Protein AF-A0A915C483-F1 (afdb_monomer_lite)

Structure (mmCIF, N/CA/C/O backbone):
data_AF-A0A915C483-F1
#
_entry.id   AF-A0A915C483-F1
#
loop_
_atom_site.group_PDB
_atom_site.id
_atom_site.type_symbol
_atom_site.label_atom_id
_atom_site.label_alt_id
_atom_site.label_comp_id
_atom_site.label_asym_id
_atom_site.label_entity_id
_atom_site.label_seq_id
_atom_site.pdbx_PDB_ins_code
_atom_site.Cartn_x
_atom_site.Cartn_y
_atom_site.Cartn_z
_atom_site.occupancy
_atom_site.B_iso_or_equiv
_atom_site.auth_seq_id
_atom_site.auth_comp_id
_atom_site.auth_asym_id
_atom_site.auth_atom_id
_atom_site.pdbx_PDB_model_num
ATOM 1 N N . PRO A 1 1 ? -8.147 15.030 -1.279 1.00 42.56 1 PRO A N 1
ATOM 2 C CA . PRO A 1 1 ? -7.855 14.673 -2.686 1.00 42.56 1 PRO A CA 1
ATOM 3 C C . PRO A 1 1 ? -6.820 13.541 -2.770 1.00 42.56 1 PRO A C 1
ATOM 5 O O . PRO A 1 1 ? -5.767 13.645 -2.147 1.00 42.56 1 PRO A O 1
ATOM 8 N N . ALA A 1 2 ? -7.131 12.454 -3.484 1.00 53.59 2 ALA A N 1
ATOM 9 C CA . ALA A 1 2 ? -6.133 11.434 -3.802 1.00 53.59 2 ALA A CA 1
ATOM 10 C C . ALA A 1 2 ? -5.053 12.082 -4.685 1.00 53.59 2 ALA A C 1
ATOM 12 O O . ALA A 1 2 ? -5.374 12.698 -5.701 1.00 53.59 2 ALA A O 1
ATOM 13 N N . SER A 1 3 ? -3.792 12.043 -4.251 1.00 77.69 3 SER A N 1
ATOM 14 C CA . SER A 1 3 ? -2.666 12.523 -5.056 1.00 77.69 3 SER A CA 1
ATOM 15 C C . SER A 1 3 ? -2.523 11.646 -6.298 1.00 77.69 3 SER A C 1
ATOM 17 O O . SER A 1 3 ? -2.671 10.433 -6.180 1.00 77.69 3 SER A O 1
ATOM 19 N N . SER A 1 4 ? -2.166 12.223 -7.449 1.00 86.12 4 SER A N 1
ATOM 20 C CA . SER A 1 4 ? -1.875 11.469 -8.685 1.00 86.12 4 SER A CA 1
ATOM 21 C C . SER A 1 4 ? -0.823 10.372 -8.484 1.00 86.12 4 SER A C 1
ATOM 23 O O . SER A 1 4 ? -0.862 9.349 -9.156 1.00 86.12 4 SER A O 1
ATOM 25 N N . GLU A 1 5 ? 0.051 10.529 -7.487 1.00 92.69 5 GLU A N 1
ATOM 26 C CA . GLU A 1 5 ? 0.992 9.508 -7.013 1.00 92.69 5 GLU A CA 1
ATOM 27 C C . GLU A 1 5 ? 0.324 8.197 -6.551 1.00 92.69 5 GLU A C 1
ATOM 29 O O . GLU A 1 5 ? 0.990 7.179 -6.466 1.00 92.69 5 GLU A O 1
ATOM 34 N N . CYS A 1 6 ? -0.979 8.201 -6.263 1.00 92.38 6 CYS A N 1
ATOM 35 C CA . CYS A 1 6 ? -1.730 7.054 -5.749 1.00 92.38 6 CYS A CA 1
ATOM 36 C C . CYS A 1 6 ? -2.985 6.733 -6.573 1.00 92.38 6 CYS A C 1
ATOM 38 O O . CYS A 1 6 ? -3.818 5.958 -6.122 1.00 92.38 6 CYS A O 1
ATOM 40 N N . SER A 1 7 ? -3.176 7.355 -7.734 1.00 92.31 7 SER A N 1
ATOM 41 C CA . SER A 1 7 ? -4.343 7.097 -8.594 1.00 92.31 7 SER A CA 1
ATOM 42 C C . SER A 1 7 ? -4.005 7.056 -10.081 1.00 92.31 7 SER A C 1
ATOM 44 O O . SER A 1 7 ? -4.794 6.559 -10.877 1.00 92.31 7 SER A O 1
ATOM 46 N N . ALA A 1 8 ? -2.825 7.534 -10.490 1.00 94.56 8 ALA A N 1
ATOM 47 C CA . ALA A 1 8 ? -2.372 7.360 -11.863 1.00 94.56 8 ALA A CA 1
ATOM 48 C C . ALA A 1 8 ? -2.136 5.873 -12.175 1.00 94.56 8 ALA A C 1
ATOM 50 O O . ALA A 1 8 ? -1.683 5.111 -11.319 1.00 94.56 8 ALA A O 1
ATOM 51 N N . ALA A 1 9 ? -2.405 5.466 -13.415 1.00 94.88 9 ALA A N 1
ATOM 52 C CA . ALA A 1 9 ? -2.070 4.127 -13.886 1.00 94.88 9 ALA A CA 1
ATOM 53 C C . ALA A 1 9 ? -0.547 3.903 -13.875 1.00 94.88 9 ALA A C 1
ATOM 55 O O . ALA A 1 9 ? 0.228 4.848 -14.026 1.00 94.88 9 ALA A O 1
ATOM 56 N N . ALA A 1 10 ? -0.116 2.649 -13.735 1.00 95.81 10 ALA A N 1
ATOM 57 C CA . ALA A 1 10 ? 1.284 2.290 -13.940 1.00 95.81 10 ALA A CA 1
ATOM 58 C C . ALA A 1 10 ? 1.732 2.658 -15.361 1.00 95.81 10 ALA A C 1
ATOM 60 O O . ALA A 1 10 ? 1.027 2.372 -16.329 1.00 95.81 10 ALA A O 1
ATOM 61 N N . GLU A 1 11 ? 2.916 3.251 -15.486 1.00 97.69 11 GLU A N 1
ATOM 62 C CA . GLU A 1 11 ? 3.461 3.678 -16.772 1.00 97.69 11 GLU A CA 1
ATOM 63 C C . GLU A 1 11 ? 4.900 3.184 -16.923 1.00 97.69 11 GLU A C 1
ATOM 65 O O . GLU A 1 11 ? 5.792 3.569 -16.163 1.00 97.69 11 GLU A O 1
ATOM 70 N N . GLU A 1 12 ? 5.114 2.307 -17.905 1.00 97.50 12 GLU A N 1
ATOM 71 C CA . GLU A 1 12 ? 6.413 1.689 -18.177 1.00 97.50 12 GLU A CA 1
ATOM 72 C C . GLU A 1 12 ? 7.438 2.721 -18.664 1.00 97.50 12 GLU A C 1
ATOM 74 O O . GLU A 1 12 ? 8.597 2.678 -18.257 1.00 97.50 12 GLU A O 1
ATOM 79 N N . GLY A 1 13 ? 7.010 3.697 -19.465 1.00 96.69 13 GLY A N 1
ATOM 80 C CA . GLY A 1 13 ? 7.884 4.685 -20.093 1.00 96.69 13 GLY A CA 1
ATOM 81 C C . GLY A 1 13 ? 8.624 4.143 -21.330 1.00 96.69 13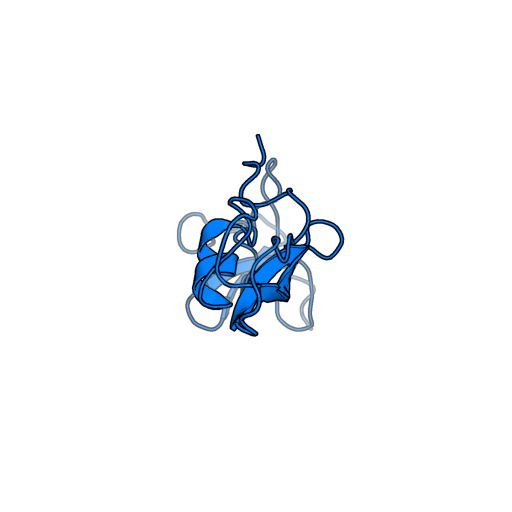 GLY A C 1
ATOM 82 O O . GLY A 1 13 ? 8.504 2.965 -21.658 1.00 96.69 13 GLY A O 1
ATOM 83 N N . PRO A 1 14 ? 9.371 4.996 -22.051 1.00 96.69 14 PRO A N 1
ATOM 84 C CA . PRO A 1 14 ? 9.879 4.678 -23.390 1.00 96.69 14 PRO A CA 1
ATOM 85 C C . PRO A 1 14 ? 11.303 4.096 -23.430 1.00 96.69 14 PRO A C 1
ATOM 87 O O . PRO A 1 14 ? 11.850 3.904 -24.515 1.00 96.69 14 PRO A O 1
ATOM 90 N N . CYS A 1 15 ? 11.953 3.892 -22.284 1.00 96.69 15 CYS A N 1
ATOM 91 C CA . CYS A 1 15 ? 13.319 3.369 -22.243 1.00 96.69 15 CYS A CA 1
ATOM 92 C C . CYS A 1 15 ? 13.361 1.839 -22.475 1.00 96.69 15 CYS A C 1
ATOM 94 O O . CYS A 1 15 ? 12.352 1.217 -22.789 1.00 96.69 15 CYS A O 1
ATOM 96 N N . GLY A 1 16 ? 14.535 1.212 -22.339 1.00 94.94 16 GLY A N 1
ATOM 97 C CA . GLY A 1 16 ? 14.725 -0.221 -22.630 1.00 94.94 16 GLY A CA 1
ATOM 98 C C . GLY A 1 16 ? 15.141 -1.101 -21.447 1.00 94.94 16 GLY A C 1
ATOM 99 O O . GLY A 1 16 ? 15.482 -2.262 -21.655 1.00 94.94 16 GLY A O 1
ATOM 100 N N . SER A 1 17 ? 15.192 -0.573 -20.219 1.00 96.25 17 SER A N 1
ATOM 101 C CA . SER A 1 17 ? 15.529 -1.395 -19.045 1.00 96.25 17 SER A CA 1
ATOM 102 C C . SER A 1 17 ? 14.314 -2.191 -18.573 1.00 96.25 17 SER A C 1
ATOM 104 O O . SER A 1 17 ? 13.184 -1.809 -18.828 1.00 96.25 17 SER A O 1
ATOM 106 N N . SER A 1 18 ? 14.524 -3.279 -17.836 1.00 96.12 18 SER A N 1
ATOM 107 C CA . SER A 1 18 ? 13.427 -4.023 -17.208 1.00 96.12 18 SER A CA 1
ATOM 108 C C . SER A 1 18 ? 13.572 -3.943 -15.692 1.00 96.12 18 SER A C 1
ATOM 110 O O . SER A 1 18 ? 14.284 -4.740 -15.083 1.00 96.12 18 SER A O 1
ATOM 112 N N . ILE A 1 19 ? 12.964 -2.924 -15.081 1.00 97.75 19 ILE A N 1
ATOM 113 C CA . ILE A 1 19 ? 13.095 -2.641 -13.647 1.00 97.75 19 ILE A CA 1
ATOM 114 C C . ILE A 1 19 ? 11.757 -2.891 -12.961 1.00 97.75 19 ILE A C 1
ATOM 116 O O . ILE A 1 19 ? 10.774 -2.216 -13.255 1.00 97.75 19 ILE A O 1
ATOM 120 N N . THR A 1 20 ? 11.723 -3.802 -11.991 1.00 98.19 20 THR A N 1
ATOM 121 C CA . THR A 1 20 ? 10.519 -4.005 -11.180 1.00 98.19 20 THR A CA 1
ATOM 122 C C . THR A 1 20 ? 10.308 -2.836 -10.227 1.00 98.19 20 THR A C 1
ATOM 124 O O . THR A 1 20 ? 11.154 -2.521 -9.387 1.00 98.19 20 THR A O 1
ATOM 127 N N . ARG A 1 21 ? 9.150 -2.197 -10.360 1.00 98.19 21 ARG A N 1
ATOM 128 C CA . ARG A 1 21 ? 8.660 -1.112 -9.507 1.00 98.19 21 ARG A CA 1
ATOM 129 C C . ARG A 1 21 ? 7.279 -1.463 -8.977 1.00 98.19 21 ARG A C 1
ATOM 131 O O . ARG A 1 21 ? 6.701 -2.479 -9.348 1.00 98.19 21 ARG A O 1
ATOM 138 N N . TRP A 1 22 ? 6.773 -0.645 -8.067 1.00 97.62 22 TRP A N 1
ATOM 139 C CA . TRP A 1 22 ? 5.475 -0.832 -7.428 1.00 97.62 22 TRP A CA 1
ATOM 140 C C . TRP A 1 22 ? 4.592 0.375 -7.694 1.00 97.62 22 TRP A C 1
ATOM 142 O O . TRP A 1 22 ? 5.062 1.502 -7.570 1.00 97.62 22 TRP A O 1
ATOM 152 N N . TYR A 1 23 ? 3.330 0.136 -8.022 1.00 96.88 23 TYR A N 1
ATOM 153 C CA . TYR A 1 23 ? 2.303 1.166 -8.148 1.00 96.88 23 TYR A CA 1
ATOM 154 C C . TYR A 1 23 ? 1.101 0.775 -7.293 1.00 96.88 23 TYR A C 1
ATOM 156 O O . TYR A 1 23 ? 0.862 -0.409 -7.044 1.00 96.88 23 TYR A O 1
ATOM 164 N N . TYR A 1 24 ? 0.350 1.756 -6.820 1.00 94.31 24 TYR A N 1
ATOM 165 C CA . TYR A 1 24 ? -0.895 1.541 -6.109 1.00 94.31 24 TYR A CA 1
ATOM 166 C C . TYR A 1 24 ? -2.056 1.435 -7.099 1.00 94.31 24 TYR A C 1
ATOM 168 O O . TYR A 1 24 ? -2.292 2.348 -7.887 1.00 94.31 24 TYR A O 1
ATOM 176 N N . ASP A 1 25 ? -2.776 0.318 -7.047 1.00 88.88 25 ASP A N 1
ATOM 177 C CA . ASP A 1 25 ? -3.995 0.082 -7.812 1.00 88.88 25 ASP A CA 1
ATOM 178 C C . ASP A 1 25 ? -5.203 0.416 -6.937 1.00 88.88 25 ASP A C 1
ATOM 180 O O . ASP A 1 25 ? -5.544 -0.330 -6.014 1.00 88.88 25 ASP A O 1
ATOM 184 N N . GLU A 1 26 ? -5.847 1.547 -7.223 1.00 82.62 26 GLU A N 1
ATOM 185 C CA . GLU A 1 26 ? -6.983 2.034 -6.442 1.00 82.62 26 GLU A CA 1
ATOM 186 C C . GLU A 1 26 ? -8.213 1.126 -6.531 1.00 82.62 26 GLU A C 1
ATOM 188 O O . GLU A 1 26 ? -8.980 1.058 -5.570 1.00 82.62 26 GLU A O 1
ATOM 193 N N . ASN A 1 27 ? -8.365 0.369 -7.625 1.00 81.69 27 ASN A N 1
ATOM 194 C CA . ASN A 1 27 ? -9.526 -0.498 -7.836 1.00 81.69 27 ASN A CA 1
ATOM 195 C C . ASN A 1 27 ? -9.553 -1.656 -6.841 1.00 81.69 27 ASN A C 1
ATOM 197 O O . ASN A 1 27 ? -10.617 -2.093 -6.413 1.00 81.69 27 ASN A O 1
ATOM 201 N N . VAL A 1 28 ? -8.373 -2.161 -6.478 1.00 81.12 28 VAL A N 1
ATOM 202 C CA . VAL A 1 28 ? -8.228 -3.254 -5.505 1.00 81.12 28 VAL A CA 1
ATOM 203 C C . VAL A 1 28 ? -7.588 -2.808 -4.195 1.00 81.12 28 VAL A C 1
ATOM 205 O O . VAL A 1 28 ? -7.381 -3.633 -3.311 1.00 81.12 28 VAL A O 1
ATOM 208 N N . GLN A 1 29 ? -7.265 -1.521 -4.078 1.00 79.56 29 GLN A N 1
ATOM 209 C CA . GLN A 1 29 ? -6.633 -0.890 -2.923 1.00 79.56 29 GLN A CA 1
ATOM 210 C C . GLN A 1 29 ? -5.318 -1.551 -2.478 1.00 79.56 29 GLN A C 1
ATOM 212 O O . GLN A 1 29 ? -5.058 -1.714 -1.285 1.00 79.56 29 GLN A O 1
ATOM 217 N N . LEU A 1 30 ? -4.474 -1.949 -3.436 1.00 82.06 30 LEU A N 1
ATOM 218 C CA . LEU A 1 30 ? -3.223 -2.666 -3.166 1.00 82.06 30 LEU A CA 1
ATOM 219 C C . LEU A 1 30 ? -2.070 -2.162 -4.029 1.00 82.06 30 LEU A C 1
ATOM 221 O O . LEU A 1 30 ? -2.248 -1.807 -5.191 1.00 82.06 30 LEU A O 1
ATOM 225 N N . CYS A 1 31 ? -0.858 -2.231 -3.479 1.00 89.06 31 CYS A N 1
ATOM 226 C CA . CYS A 1 31 ? 0.363 -2.020 -4.245 1.00 89.06 31 CYS A CA 1
ATOM 227 C C . CYS A 1 31 ? 0.744 -3.278 -5.031 1.00 89.06 31 CYS A C 1
ATOM 229 O O . CYS A 1 31 ? 0.984 -4.339 -4.444 1.00 89.06 31 CYS A O 1
ATOM 231 N N . LYS A 1 32 ? 0.831 -3.150 -6.356 1.00 95.06 32 LYS A N 1
ATOM 232 C CA . LYS A 1 32 ? 1.174 -4.220 -7.298 1.00 95.06 32 LYS A CA 1
ATOM 233 C C . LYS A 1 32 ? 2.520 -3.946 -7.975 1.00 95.06 32 LYS A C 1
ATOM 235 O O . LYS A 1 32 ? 2.867 -2.781 -8.182 1.00 95.06 32 LYS A O 1
ATOM 240 N N . PRO A 1 33 ? 3.288 -4.993 -8.319 1.00 97.44 33 PRO A N 1
ATOM 241 C CA . PRO A 1 33 ? 4.499 -4.827 -9.105 1.00 97.44 33 PRO A CA 1
ATOM 242 C C . PRO A 1 33 ? 4.159 -4.526 -10.574 1.00 97.44 33 PRO A C 1
ATOM 244 O O . PRO A 1 33 ? 3.162 -5.023 -11.096 1.00 97.44 33 PRO A O 1
ATOM 247 N N . PHE A 1 34 ? 5.007 -3.752 -11.245 1.00 97.81 34 PHE A N 1
ATOM 248 C CA . PHE A 1 34 ? 4.971 -3.514 -12.690 1.00 97.81 34 PHE A CA 1
ATOM 249 C C . PHE A 1 34 ? 6.394 -3.321 -13.236 1.00 97.81 34 PHE A C 1
ATOM 251 O O . PHE A 1 34 ? 7.318 -3.049 -12.460 1.00 97.81 34 PHE A O 1
ATOM 258 N N . GLN A 1 35 ? 6.575 -3.452 -14.555 1.00 98.25 35 GLN A N 1
ATOM 259 C CA . GLN A 1 35 ? 7.858 -3.158 -15.194 1.00 98.25 35 GLN A CA 1
ATOM 260 C C . GLN A 1 35 ? 7.960 -1.695 -15.598 1.00 98.25 35 GLN A C 1
ATOM 262 O O . GLN A 1 35 ? 7.069 -1.130 -16.224 1.00 98.25 35 GLN A O 1
ATOM 267 N N . TYR A 1 36 ? 9.084 -1.102 -15.220 1.00 98.00 36 TYR A N 1
ATOM 268 C CA . TYR A 1 36 ? 9.472 0.251 -15.550 1.00 98.00 36 TYR A CA 1
ATOM 269 C C . TYR A 1 36 ? 10.722 0.224 -16.425 1.00 98.00 36 TYR A C 1
ATOM 271 O O . TYR A 1 36 ? 11.721 -0.426 -16.100 1.00 98.00 36 TYR A O 1
ATOM 279 N N . SER A 1 37 ? 10.668 0.989 -17.507 1.00 97.69 37 SER A N 1
ATOM 280 C CA . SER A 1 37 ? 11.686 1.041 -18.549 1.00 97.69 37 SER A CA 1
ATOM 281 C C . SER A 1 37 ? 12.978 1.757 -18.141 1.00 97.69 37 SER A C 1
ATOM 283 O O . SER A 1 37 ? 13.990 1.679 -18.840 1.00 97.69 37 SER A O 1
ATOM 285 N N . GLY A 1 38 ? 12.959 2.477 -17.015 1.00 96.31 38 GLY A N 1
ATOM 286 C CA . GLY A 1 38 ? 14.089 3.248 -16.494 1.00 96.31 38 GLY A CA 1
ATOM 287 C C . GLY A 1 38 ? 13.983 4.762 -16.695 1.00 96.31 38 GLY A C 1
ATOM 288 O O . GLY A 1 38 ? 14.685 5.494 -15.999 1.00 96.31 38 GLY A O 1
ATOM 289 N N . CYS A 1 39 ? 13.082 5.249 -17.552 1.00 96.19 39 CYS A N 1
ATOM 290 C CA . CYS A 1 39 ? 12.812 6.680 -17.721 1.00 96.19 39 CYS A CA 1
ATOM 291 C C . CYS A 1 39 ? 11.329 6.969 -18.005 1.00 96.19 39 CYS A C 1
ATOM 293 O O . CYS A 1 39 ? 10.576 6.068 -18.366 1.00 96.19 39 CYS A O 1
ATOM 295 N N . GLY A 1 40 ? 10.924 8.238 -17.883 1.00 95.38 40 GLY A N 1
ATOM 296 C CA . GLY A 1 40 ? 9.532 8.656 -18.069 1.00 95.38 40 GLY A CA 1
ATOM 297 C C . GLY A 1 40 ? 8.633 8.189 -16.923 1.00 95.38 40 GLY A C 1
ATOM 298 O O . GLY A 1 40 ? 9.070 8.137 -15.772 1.00 95.38 40 GLY A O 1
ATOM 299 N N . GLY A 1 41 ? 7.386 7.844 -17.238 1.00 93.25 41 GLY A N 1
ATOM 300 C CA . GLY A 1 41 ? 6.425 7.393 -16.244 1.00 93.25 41 GLY A CA 1
ATOM 301 C C . GLY A 1 41 ? 5.797 8.535 -15.443 1.00 93.25 41 GLY A C 1
ATOM 302 O O . GLY A 1 41 ? 5.927 9.717 -15.766 1.00 93.25 41 GLY A O 1
ATOM 303 N N . ASN A 1 42 ? 5.145 8.167 -14.341 1.00 95.44 42 ASN A N 1
ATOM 304 C CA . ASN A 1 42 ? 4.490 9.098 -13.425 1.00 95.44 42 ASN A CA 1
ATOM 305 C C . ASN A 1 42 ? 4.835 8.806 -11.950 1.00 95.44 42 ASN A C 1
ATOM 307 O O . ASN A 1 42 ? 5.634 7.923 -11.636 1.00 95.44 42 ASN A O 1
ATOM 311 N N . GLY A 1 43 ? 4.249 9.587 -11.035 1.00 95.00 43 GLY A N 1
ATOM 312 C CA . GLY A 1 43 ? 4.537 9.532 -9.598 1.00 95.00 43 GLY A CA 1
ATOM 313 C C . GLY A 1 43 ? 4.026 8.286 -8.864 1.00 95.00 43 GLY A C 1
ATOM 314 O O . GLY A 1 43 ? 4.447 8.052 -7.733 1.00 95.00 43 GLY A O 1
ATOM 315 N N . ASN A 1 44 ? 3.166 7.468 -9.481 1.00 96.94 44 ASN A N 1
ATOM 316 C CA . ASN A 1 44 ? 2.738 6.182 -8.928 1.00 96.94 44 ASN A CA 1
ATOM 317 C C . ASN A 1 44 ? 3.774 5.088 -9.243 1.00 96.94 44 ASN A C 1
ATOM 319 O O . ASN A 1 44 ? 3.509 4.108 -9.938 1.00 96.94 44 ASN A O 1
ATOM 323 N N . ASN A 1 45 ? 5.007 5.314 -8.787 1.00 97.44 45 ASN A N 1
ATOM 324 C CA . ASN A 1 45 ? 6.170 4.493 -9.096 1.00 97.44 45 ASN A CA 1
ATOM 325 C C . ASN A 1 45 ? 7.120 4.461 -7.894 1.00 97.44 45 ASN A C 1
ATOM 327 O O . ASN A 1 45 ? 7.836 5.418 -7.601 1.00 97.44 45 ASN A O 1
ATOM 331 N N . TYR A 1 46 ? 7.150 3.326 -7.206 1.00 97.31 46 TYR A N 1
ATOM 332 C CA . TYR A 1 46 ? 7.897 3.137 -5.972 1.00 97.31 46 TYR A CA 1
ATOM 333 C C . TYR A 1 46 ? 8.925 2.018 -6.111 1.00 97.31 46 TYR A C 1
ATOM 335 O O . TYR A 1 46 ? 8.687 0.989 -6.743 1.00 97.31 46 TYR A O 1
ATOM 343 N N . GLY A 1 47 ? 10.078 2.188 -5.463 1.00 96.81 47 GLY A N 1
ATOM 344 C CA . GLY A 1 47 ? 11.142 1.178 -5.459 1.00 96.81 47 GLY A CA 1
ATOM 345 C C . GLY A 1 47 ? 10.807 -0.089 -4.663 1.00 96.81 47 GLY A C 1
ATOM 346 O O . GLY A 1 47 ? 11.469 -1.106 -4.833 1.00 96.81 47 GLY A O 1
ATOM 347 N N . SER A 1 48 ? 9.793 -0.058 -3.794 1.00 95.00 48 SER A N 1
ATOM 348 C CA . SER A 1 48 ? 9.380 -1.216 -3.000 1.00 95.00 48 SER A CA 1
ATOM 349 C C . SER A 1 48 ? 7.889 -1.190 -2.679 1.00 95.00 48 SER A C 1
ATOM 351 O O . SER A 1 48 ? 7.279 -0.120 -2.590 1.00 95.00 48 SER A O 1
ATOM 353 N N . LYS A 1 49 ? 7.325 -2.379 -2.428 1.00 90.31 49 LYS A N 1
ATOM 354 C CA . LYS A 1 49 ? 5.941 -2.546 -1.968 1.00 90.31 49 LYS A CA 1
ATOM 355 C C . LYS A 1 49 ? 5.665 -1.707 -0.722 1.00 90.31 49 LYS A C 1
ATOM 357 O O . LYS A 1 49 ? 4.712 -0.944 -0.704 1.00 90.31 49 LYS A O 1
ATOM 362 N N . PHE A 1 50 ? 6.555 -1.773 0.270 1.00 84.94 50 PHE A N 1
ATOM 363 C CA . PHE A 1 50 ? 6.419 -1.029 1.523 1.00 84.94 50 PHE A CA 1
ATOM 364 C C . PHE A 1 50 ? 6.398 0.492 1.318 1.00 84.94 50 PHE A C 1
ATOM 366 O O . PHE A 1 50 ? 5.618 1.188 1.961 1.00 84.94 50 PHE A O 1
ATOM 373 N N . ALA A 1 51 ? 7.23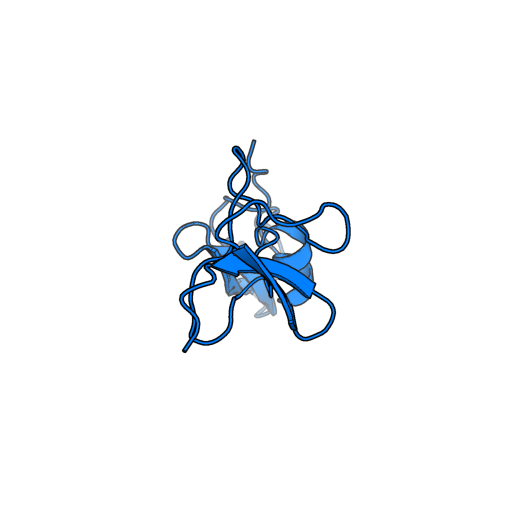6 1.030 0.425 1.00 88.56 51 ALA A N 1
ATOM 374 C CA . ALA A 1 51 ? 7.239 2.463 0.137 1.00 88.56 51 ALA A CA 1
ATOM 375 C C . ALA A 1 51 ? 5.928 2.912 -0.526 1.00 88.56 51 ALA A C 1
ATOM 377 O O . ALA A 1 51 ? 5.389 3.950 -0.144 1.00 88.56 51 ALA A O 1
ATOM 378 N N . CYS A 1 52 ? 5.412 2.105 -1.458 1.00 92.50 52 CYS A N 1
ATOM 379 C CA . CYS A 1 52 ? 4.106 2.311 -2.077 1.00 92.50 52 CYS A CA 1
ATOM 380 C C . CYS A 1 52 ? 2.985 2.268 -1.034 1.00 92.50 52 CYS A C 1
ATOM 382 O O . CYS A 1 52 ? 2.194 3.201 -0.931 1.00 92.50 52 CYS A O 1
ATOM 384 N N . GLU A 1 53 ? 2.953 1.230 -0.197 1.00 85.75 53 GLU A N 1
ATOM 385 C CA . GLU A 1 53 ? 1.901 1.056 0.803 1.00 85.75 53 GLU A CA 1
ATOM 386 C C . GLU A 1 53 ? 1.927 2.182 1.833 1.00 85.75 53 GLU A C 1
ATOM 388 O O . GLU A 1 53 ? 0.904 2.787 2.121 1.00 85.75 53 GLU A O 1
ATOM 393 N N . ARG A 1 54 ? 3.111 2.558 2.318 1.00 84.38 54 ARG A N 1
ATOM 394 C CA . ARG A 1 54 ? 3.264 3.686 3.243 1.00 84.38 54 ARG A CA 1
ATOM 395 C C . ARG A 1 54 ? 2.756 5.005 2.653 1.00 84.38 54 ARG A C 1
ATOM 397 O O . ARG A 1 54 ? 2.325 5.873 3.408 1.00 84.38 54 ARG A O 1
ATOM 404 N N . ARG A 1 55 ? 2.868 5.194 1.334 1.00 87.00 55 ARG A N 1
ATOM 405 C CA . ARG A 1 55 ? 2.485 6.441 0.659 1.00 87.00 55 ARG A CA 1
ATOM 406 C C . ARG A 1 55 ? 1.014 6.470 0.248 1.00 87.00 55 ARG A C 1
ATOM 408 O O . ARG A 1 55 ? 0.404 7.537 0.347 1.00 87.00 55 ARG A O 1
ATOM 415 N N . CYS A 1 56 ? 0.503 5.338 -0.230 1.00 85.31 56 CYS A N 1
ATOM 416 C CA . CYS A 1 56 ? -0.748 5.237 -0.976 1.00 85.31 56 CYS A CA 1
ATOM 417 C C . CYS A 1 56 ? -1.713 4.195 -0.447 1.00 85.31 56 CYS A C 1
ATOM 419 O O . CYS A 1 56 ? -2.918 4.380 -0.619 1.00 85.31 56 CYS A O 1
ATOM 421 N N . ALA A 1 57 ? -1.218 3.122 0.186 1.00 76.62 57 ALA A N 1
ATOM 422 C CA . ALA A 1 57 ? -2.148 2.218 0.828 1.00 76.62 57 ALA A CA 1
ATOM 423 C C . ALA A 1 57 ? -2.847 3.013 1.928 1.00 76.62 57 ALA A C 1
ATOM 425 O O . ALA A 1 57 ? -2.202 3.668 2.758 1.00 76.62 57 ALA A O 1
ATOM 426 N N . PRO A 1 58 ? -4.178 3.010 1.917 1.00 63.78 58 PRO A N 1
ATOM 427 C CA . PRO A 1 58 ? -4.913 3.688 2.947 1.00 63.78 58 PRO A CA 1
ATOM 428 C C . PRO A 1 58 ? -4.552 2.954 4.252 1.00 63.78 58 PRO A C 1
ATOM 430 O O . PRO A 1 58 ? -4.278 1.754 4.222 1.00 63.78 58 PRO A O 1
ATOM 433 N N . VAL A 1 59 ? -4.424 3.672 5.374 1.00 55.03 59 VAL A N 1
ATOM 434 C CA . VAL A 1 59 ? -3.927 3.123 6.654 1.00 55.03 59 VAL A CA 1
ATOM 435 C C . VAL A 1 59 ? -4.922 2.079 7.195 1.00 55.03 59 VAL A C 1
ATOM 437 O O . VAL A 1 59 ? -5.703 2.335 8.102 1.00 55.03 59 VAL A O 1
ATOM 440 N N . PHE A 1 60 ? -4.934 0.894 6.594 1.00 48.94 60 PHE A N 1
ATOM 441 C CA . PHE A 1 60 ? -5.907 -0.177 6.777 1.00 48.94 60 PHE A CA 1
ATOM 442 C C . PHE A 1 60 ? -5.151 -1.499 6.696 1.00 48.94 60 PHE A C 1
ATOM 444 O O . PHE A 1 60 ? -5.235 -2.243 5.725 1.00 48.94 60 PHE A O 1
ATOM 451 N N . GLY A 1 61 ? -4.332 -1.745 7.719 1.00 47.28 61 GLY A N 1
ATOM 452 C CA . GLY A 1 61 ? -3.332 -2.810 7.662 1.00 47.28 61 GLY A CA 1
ATOM 453 C C . GLY A 1 61 ? -3.308 -3.806 8.809 1.00 47.28 61 GLY A C 1
ATOM 454 O O . GLY A 1 61 ? -2.862 -4.919 8.577 1.00 47.28 61 GLY A O 1
ATOM 455 N N . ALA A 1 62 ? -3.790 -3.484 10.014 1.00 48.84 62 ALA A N 1
ATOM 456 C CA . ALA A 1 62 ? -3.948 -4.505 11.064 1.00 48.84 62 ALA A CA 1
ATOM 457 C C . ALA A 1 62 ? -4.917 -4.094 12.189 1.00 48.84 62 ALA A C 1
ATOM 459 O O . ALA A 1 62 ? -4.763 -4.459 13.344 1.00 48.84 62 ALA A O 1
ATOM 460 N N . GLY A 1 63 ? -5.976 -3.367 11.835 1.00 53.56 63 GLY A N 1
ATOM 461 C CA . GLY A 1 63 ? -7.130 -3.152 12.711 1.00 53.56 63 GLY A CA 1
ATOM 462 C C . GLY A 1 63 ? -8.207 -4.225 12.553 1.00 53.56 63 GLY A C 1
ATOM 463 O O . GLY A 1 63 ? -9.382 -3.891 12.603 1.00 53.56 63 GLY A O 1
ATOM 464 N N . LYS A 1 64 ? -7.853 -5.477 12.238 1.00 66.38 64 LYS A N 1
ATOM 465 C CA . LYS A 1 64 ? -8.856 -6.536 12.067 1.00 66.38 64 LYS A CA 1
ATOM 466 C C . LYS A 1 64 ? -9.205 -7.125 13.423 1.00 66.38 64 LYS A C 1
ATOM 468 O O . LYS A 1 64 ? -8.317 -7.446 14.209 1.00 66.38 64 LYS A O 1
ATOM 473 N N . CYS A 1 65 ? -10.494 -7.297 13.667 1.00 72.19 65 CYS A N 1
ATOM 474 C CA . CYS A 1 65 ? -10.957 -8.092 14.788 1.00 72.19 65 CYS A CA 1
ATOM 475 C C . CYS A 1 65 ? -10.636 -9.567 14.543 1.00 72.19 65 CYS A C 1
ATOM 477 O O . CYS A 1 65 ? -10.433 -10.002 13.400 1.00 72.19 65 CYS A O 1
ATOM 479 N N . LEU A 1 66 ? -10.613 -10.353 15.618 1.00 65.75 66 LEU A N 1
ATOM 480 C CA . LEU A 1 66 ? -10.541 -11.805 15.501 1.00 65.75 66 LEU A CA 1
ATOM 481 C C . LEU A 1 66 ? -11.704 -12.294 14.615 1.00 65.75 66 LEU A C 1
ATOM 483 O O . LEU A 1 66 ? -12.774 -11.687 14.581 1.00 65.75 66 LEU A O 1
ATOM 487 N N . LYS A 1 67 ? -11.460 -13.346 13.825 1.00 67.06 67 LYS A N 1
ATOM 488 C CA . LYS A 1 67 ? -12.430 -13.933 12.875 1.00 67.06 67 LYS A CA 1
ATOM 489 C C . LYS A 1 67 ? -12.855 -13.033 11.702 1.00 67.06 67 LYS A C 1
ATOM 491 O O . LYS A 1 67 ? -13.847 -13.322 11.043 1.00 67.06 67 LYS A O 1
ATOM 496 N N . GLY A 1 68 ? -12.090 -11.984 11.388 1.00 62.66 68 GLY A N 1
ATOM 497 C CA . GLY A 1 68 ? -12.323 -11.173 10.185 1.00 62.66 68 GLY A CA 1
ATOM 498 C C . GLY A 1 68 ? -13.518 -10.225 10.288 1.00 62.66 68 GLY A C 1
ATOM 499 O O . GLY A 1 68 ? -13.954 -9.691 9.272 1.00 62.66 68 GLY A O 1
ATOM 500 N N . VAL A 1 69 ? -14.023 -9.996 11.503 1.00 75.75 69 VAL A N 1
ATOM 501 C CA . VAL A 1 69 ? -15.042 -8.978 11.770 1.00 75.75 69 VAL A CA 1
ATOM 502 C C . VAL A 1 69 ? -14.441 -7.587 11.539 1.00 75.75 69 VAL A C 1
ATOM 504 O O . VAL A 1 69 ? -13.279 -7.326 11.878 1.00 75.75 69 VAL A O 1
ATOM 507 N N . GLU A 1 70 ? -15.222 -6.690 10.938 1.00 81.00 70 GLU A N 1
ATOM 508 C CA . GLU A 1 70 ? -14.786 -5.312 10.734 1.00 81.00 70 GLU A CA 1
ATOM 509 C C . GLU A 1 70 ? -14.776 -4.530 12.062 1.00 81.00 70 GLU A C 1
ATOM 5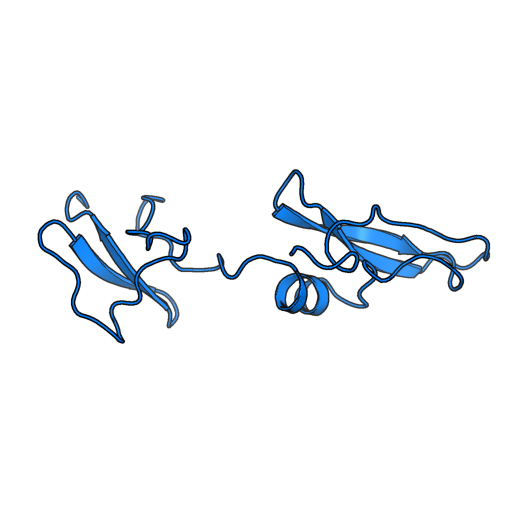11 O O . GLU A 1 70 ? -15.725 -4.628 12.846 1.00 81.00 70 GLU A O 1
ATOM 516 N N . PRO A 1 71 ? -13.725 -3.735 12.332 1.00 85.56 71 PRO A N 1
ATOM 517 C CA . PRO A 1 71 ? -13.691 -2.854 13.494 1.00 85.56 71 PRO A CA 1
ATOM 518 C C . PRO A 1 71 ? -14.704 -1.712 13.346 1.00 85.56 71 PRO A C 1
ATOM 520 O O . PRO A 1 71 ? -15.076 -1.325 12.235 1.00 85.56 71 PRO A O 1
ATOM 523 N N . LEU A 1 72 ? -15.076 -1.095 14.468 1.00 88.31 72 LEU A N 1
ATOM 524 C CA . LEU A 1 72 ? -15.790 0.178 14.470 1.00 88.31 72 LEU A CA 1
ATOM 525 C C . LEU A 1 72 ? -14.984 1.217 13.691 1.00 88.31 72 LEU A C 1
ATOM 527 O O . LEU A 1 72 ? -13.809 1.438 13.987 1.00 88.31 72 LEU A O 1
ATOM 531 N N . LYS A 1 73 ? -15.625 1.881 12.731 1.00 85.50 73 LYS A N 1
ATOM 532 C CA . LYS A 1 73 ? -15.032 2.948 11.921 1.00 85.50 73 LYS A CA 1
ATOM 533 C C . LYS A 1 73 ? -15.552 4.312 12.384 1.00 85.50 73 LYS A C 1
ATOM 535 O O . LYS A 1 73 ? -16.684 4.446 12.837 1.00 85.50 73 LYS A O 1
ATOM 540 N N . THR A 1 74 ? -14.712 5.333 12.276 1.00 77.12 74 THR A N 1
ATOM 541 C CA . THR A 1 74 ? -15.086 6.744 12.429 1.00 77.12 74 THR A CA 1
ATOM 542 C C . THR A 1 74 ? -15.916 7.205 11.229 1.00 77.12 74 THR A C 1
ATOM 544 O O . THR A 1 74 ? -15.984 6.518 10.210 1.00 77.12 74 THR A O 1
ATOM 547 N N . ILE A 1 75 ? -16.476 8.417 11.299 1.00 76.44 75 ILE A N 1
ATOM 548 C CA . ILE A 1 75 ? -17.198 9.045 10.177 1.00 76.44 75 ILE A CA 1
ATOM 549 C C . ILE A 1 75 ? -16.354 9.179 8.894 1.00 76.44 75 ILE A C 1
ATOM 551 O O . ILE A 1 75 ? -16.902 9.310 7.807 1.00 76.44 75 ILE A O 1
ATOM 555 N N . HIS A 1 76 ? -15.023 9.124 9.010 1.00 70.88 76 HIS A N 1
ATOM 556 C CA . HIS A 1 76 ? -14.079 9.177 7.889 1.00 70.88 76 HIS A CA 1
ATOM 557 C C . HIS A 1 76 ? -13.635 7.783 7.411 1.00 70.88 76 HIS A C 1
ATOM 559 O O . HIS A 1 76 ? -12.702 7.670 6.622 1.00 70.88 76 HIS A O 1
ATOM 565 N N . GLY A 1 77 ? -14.253 6.712 7.918 1.00 68.69 77 GLY A N 1
ATOM 566 C CA . GLY A 1 77 ? -13.966 5.330 7.532 1.00 68.69 77 GLY A CA 1
ATOM 567 C C . GLY A 1 77 ? -12.762 4.690 8.231 1.00 68.69 77 GLY A C 1
ATOM 568 O O . GLY A 1 77 ? -12.527 3.504 8.030 1.00 68.69 77 GLY A O 1
ATOM 569 N N . ALA A 1 78 ? -12.019 5.417 9.073 1.00 72.50 78 ALA A N 1
ATOM 570 C CA . ALA A 1 78 ? -10.845 4.893 9.787 1.00 72.50 78 ALA A CA 1
ATOM 571 C C . ALA A 1 78 ? -11.238 4.093 11.045 1.00 72.50 78 ALA A C 1
ATOM 573 O O . ALA A 1 78 ? -12.145 4.540 11.748 1.00 72.50 78 ALA A O 1
ATOM 574 N N . PRO A 1 79 ? -10.569 2.973 11.388 1.00 79.50 79 PRO A N 1
ATOM 575 C CA . PRO A 1 79 ? -10.888 2.198 12.586 1.00 79.50 79 PRO A CA 1
ATOM 576 C C . PRO A 1 79 ? -10.654 3.002 13.873 1.00 79.50 79 PRO A C 1
ATOM 578 O O . PRO A 1 79 ? -9.671 3.734 14.002 1.00 79.50 79 PRO A O 1
ATOM 581 N N . VAL A 1 80 ? -11.551 2.851 14.844 1.00 86.25 80 VAL A N 1
ATOM 582 C CA . VAL A 1 80 ? -11.464 3.523 16.145 1.00 86.25 80 VAL A CA 1
ATOM 583 C C . VAL A 1 80 ? -10.338 2.905 16.965 1.00 86.25 80 VAL A C 1
ATOM 585 O O . VAL A 1 80 ? -10.375 1.714 17.269 1.00 86.25 80 VAL A O 1
ATOM 588 N N . ASN A 1 81 ? -9.350 3.727 17.334 1.00 85.81 81 ASN A N 1
ATOM 589 C CA . ASN A 1 81 ? -8.183 3.303 18.102 1.00 85.81 81 ASN A CA 1
ATOM 590 C C . ASN A 1 81 ? -8.482 3.269 19.608 1.00 85.81 81 ASN A C 1
ATOM 592 O O . ASN A 1 81 ? -8.613 4.319 20.247 1.00 85.81 81 ASN A O 1
ATOM 596 N N . CYS A 1 82 ? -8.506 2.067 20.184 1.00 88.50 82 CYS A N 1
ATOM 597 C CA . CYS A 1 82 ? -8.867 1.877 21.587 1.00 88.50 82 CYS A CA 1
ATOM 598 C C . CYS A 1 82 ? -7.732 2.091 22.600 1.00 88.50 82 CYS A C 1
ATOM 600 O O . CYS A 1 82 ? -7.977 2.050 23.801 1.00 88.50 82 CYS A O 1
ATOM 602 N N . ALA A 1 83 ? -6.507 2.380 22.143 1.00 84.69 83 ALA A N 1
ATOM 603 C CA . ALA A 1 83 ? -5.447 2.902 23.013 1.00 84.69 83 ALA A CA 1
ATOM 604 C C . ALA A 1 83 ? -5.571 4.417 23.245 1.00 84.69 83 ALA A C 1
ATOM 606 O O . ALA A 1 83 ? -5.012 4.930 24.210 1.00 84.69 83 ALA A O 1
ATOM 607 N N . LYS A 1 84 ? -6.287 5.142 22.372 1.00 82.44 84 LYS A N 1
ATOM 608 C CA . LYS A 1 84 ? -6.533 6.586 22.524 1.00 82.44 84 LYS A CA 1
ATOM 609 C C . LYS A 1 84 ? -7.880 6.903 23.166 1.00 82.44 84 LYS A C 1
ATOM 611 O O . LYS A 1 84 ? -7.997 7.897 23.876 1.00 82.44 84 LYS A O 1
ATOM 616 N N . THR A 1 85 ? -8.907 6.105 22.888 1.00 83.56 85 THR A N 1
ATOM 617 C CA . THR A 1 85 ? -10.274 6.368 23.353 1.00 83.56 85 THR A CA 1
ATOM 618 C C . THR A 1 85 ? -10.967 5.060 23.696 1.00 83.56 85 THR A C 1
ATOM 620 O O . THR A 1 85 ? -10.886 4.106 22.931 1.00 83.56 85 THR A O 1
ATOM 623 N N . ALA A 1 86 ? -11.659 5.010 24.836 1.00 89.94 86 ALA A N 1
ATOM 624 C CA . ALA A 1 86 ? -12.414 3.825 25.230 1.00 89.94 86 ALA A CA 1
ATOM 625 C C . ALA A 1 86 ? -13.462 3.455 24.165 1.00 89.94 86 ALA A C 1
ATOM 627 O O . ALA A 1 86 ? -14.107 4.330 23.582 1.00 89.94 86 ALA A O 1
ATOM 628 N N . CYS A 1 87 ? -13.635 2.156 23.917 1.00 91.62 87 CYS A N 1
ATOM 629 C CA . CYS A 1 87 ? -14.648 1.683 22.980 1.00 91.62 87 CYS A CA 1
ATOM 630 C C . CYS A 1 87 ? -16.061 1.966 23.506 1.00 91.62 87 CYS A C 1
ATOM 632 O O . CYS A 1 87 ? -16.307 1.779 24.700 1.00 91.62 87 CYS A O 1
ATOM 634 N N . PRO A 1 88 ? -16.999 2.385 22.638 1.00 92.81 88 PRO A N 1
ATOM 635 C CA . PRO A 1 88 ? -18.389 2.569 23.031 1.00 92.81 88 PRO A CA 1
ATOM 636 C C . PRO A 1 88 ? -19.058 1.223 23.342 1.00 92.81 88 PRO A C 1
ATOM 638 O O . PRO A 1 88 ? -18.565 0.155 22.968 1.00 92.81 88 PRO A O 1
ATOM 641 N N . SER A 1 89 ? -20.219 1.276 24.000 1.00 90.75 89 SER A N 1
ATOM 642 C CA . SER A 1 89 ? -21.032 0.095 24.300 1.00 90.75 89 SER A CA 1
ATOM 643 C C . SER A 1 89 ? -21.290 -0.745 23.044 1.00 90.75 89 SER A C 1
ATOM 645 O O . SER A 1 89 ? -21.594 -0.212 21.979 1.00 90.75 89 SER A O 1
ATOM 647 N N . GLY A 1 90 ? -21.155 -2.067 23.169 1.00 88.31 90 GLY A N 1
ATOM 648 C CA . GLY A 1 90 ? -21.241 -2.998 22.037 1.00 88.31 90 GLY A CA 1
ATOM 649 C C . GLY A 1 90 ? -19.893 -3.343 21.397 1.00 88.31 90 GLY A C 1
ATOM 650 O O . GLY A 1 90 ? -19.852 -4.247 20.563 1.00 88.31 90 GLY A O 1
ATOM 651 N N . TYR A 1 91 ? -18.795 -2.702 21.820 1.00 91.19 91 TYR A N 1
ATOM 652 C CA . TYR A 1 91 ? -17.449 -2.955 21.305 1.00 91.19 91 TYR A CA 1
ATOM 653 C C . TYR A 1 91 ? -16.430 -3.240 22.419 1.00 91.19 91 TYR A C 1
ATOM 655 O O . TYR A 1 91 ? -16.444 -2.614 23.475 1.00 91.19 91 TYR A O 1
ATOM 663 N N . LYS A 1 92 ? -15.503 -4.165 22.160 1.00 89.88 92 LYS A N 1
ATOM 664 C CA . LYS A 1 92 ? -14.334 -4.479 22.985 1.00 89.88 92 LYS A CA 1
ATOM 665 C C . LYS A 1 92 ? -13.046 -4.024 22.305 1.00 89.88 92 LYS A C 1
ATOM 667 O O . LYS A 1 92 ? -12.939 -4.047 21.082 1.00 89.88 92 LYS A O 1
ATOM 672 N N . CYS A 1 93 ? -12.053 -3.644 23.099 1.00 88.38 93 CYS A N 1
ATOM 673 C CA . CYS A 1 93 ? -10.731 -3.305 22.584 1.00 88.38 93 CYS A CA 1
ATOM 674 C C . CYS A 1 93 ? -9.976 -4.588 22.207 1.00 88.38 93 CYS A C 1
ATOM 676 O O . CYS A 1 93 ? -9.699 -5.420 23.069 1.00 88.38 93 CYS A O 1
ATOM 678 N N . SER A 1 94 ? -9.667 -4.766 20.924 1.00 86.38 94 SER A N 1
ATOM 679 C CA . SER A 1 94 ? -8.835 -5.857 20.418 1.00 86.38 94 SER A CA 1
ATOM 680 C C . SER A 1 94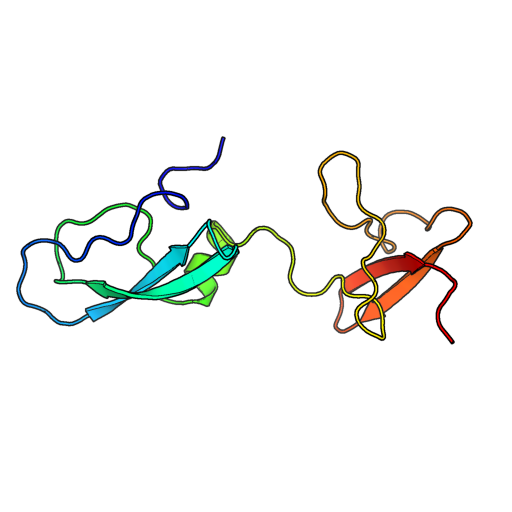 ? -7.438 -5.325 20.131 1.00 86.38 94 SER A C 1
ATOM 682 O O . SER A 1 94 ? -7.287 -4.372 19.366 1.00 86.38 94 SER A O 1
ATOM 684 N N . VAL A 1 95 ? -6.430 -5.922 20.772 1.00 78.69 95 VAL A N 1
ATOM 685 C CA . VAL A 1 95 ? -5.021 -5.554 20.606 1.00 78.69 95 VAL A CA 1
ATOM 686 C C . VAL A 1 95 ? -4.290 -6.709 19.931 1.00 78.69 95 VAL A C 1
ATOM 688 O O . VAL A 1 95 ? -3.985 -7.709 20.576 1.00 78.69 95 VAL A O 1
ATOM 691 N N . VAL A 1 96 ? -4.014 -6.590 18.632 1.00 64.50 96 VAL A N 1
ATOM 692 C CA . VAL A 1 96 ? -3.294 -7.609 17.851 1.00 64.50 96 VAL A CA 1
ATOM 693 C C . VAL A 1 96 ? -2.057 -6.967 17.235 1.00 64.50 96 VAL A C 1
ATOM 695 O O . VAL A 1 96 ? -2.162 -5.950 16.558 1.00 64.50 96 VAL A O 1
ATOM 698 N N . GLN A 1 97 ? -0.873 -7.537 17.497 1.00 55.84 97 GLN A N 1
ATOM 699 C CA . GLN A 1 97 ? 0.408 -7.104 16.907 1.00 55.84 97 GLN A CA 1
ATO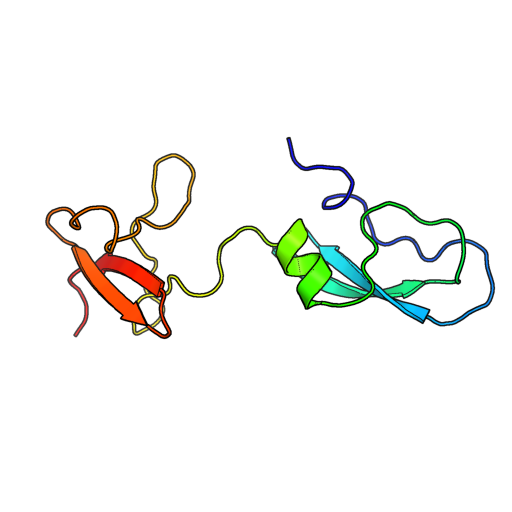M 700 C C . GLN A 1 97 ? 0.646 -5.575 16.974 1.00 55.84 97 GLN A C 1
ATOM 702 O O . GLN A 1 97 ? 1.079 -4.962 16.005 1.00 55.84 97 GLN A O 1
ATOM 707 N N . GLN A 1 98 ? 0.387 -4.975 18.146 1.00 60.72 98 GLN A N 1
ATOM 708 C CA . GLN A 1 98 ? 0.517 -3.535 18.460 1.00 60.72 98 GLN A CA 1
ATOM 709 C C . GLN A 1 98 ? -0.579 -2.604 17.920 1.00 60.72 98 GLN A C 1
ATOM 711 O O . GLN A 1 98 ? -0.487 -1.389 18.095 1.00 60.72 98 GLN A O 1
ATOM 716 N N . ILE A 1 99 ? -1.643 -3.138 17.324 1.00 67.81 99 ILE A N 1
ATOM 717 C CA . ILE A 1 99 ? -2.779 -2.330 16.877 1.00 67.81 99 ILE A CA 1
ATOM 718 C C . ILE A 1 99 ? -3.972 -2.569 17.785 1.00 67.81 99 ILE A C 1
ATOM 720 O O . ILE A 1 99 ? -4.368 -3.706 18.015 1.00 67.81 99 ILE A O 1
ATOM 724 N N . SER A 1 100 ? -4.524 -1.473 18.301 1.00 83.44 100 SER A N 1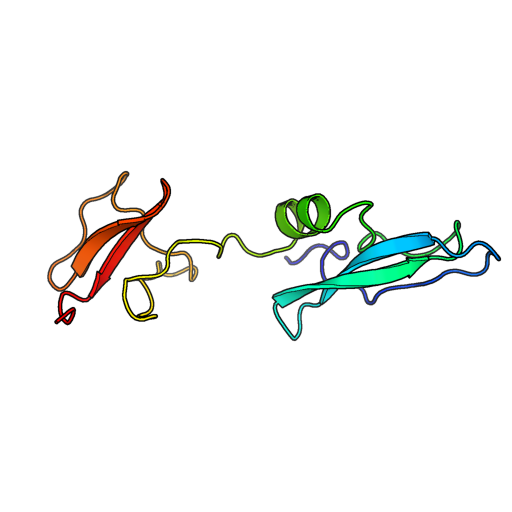
ATOM 725 C CA . SER A 1 100 ? -5.646 -1.436 19.230 1.00 83.44 100 SER A CA 1
ATOM 726 C C . SER A 1 100 ? -6.881 -0.878 18.527 1.00 83.44 100 SER A C 1
ATOM 728 O O . SER A 1 100 ? -6.944 0.309 18.212 1.00 83.44 100 SER A O 1
ATOM 730 N N . VAL A 1 101 ? -7.881 -1.721 18.277 1.00 86.75 101 VAL A N 1
ATOM 731 C CA . VAL A 1 101 ? -9.134 -1.319 17.620 1.00 86.75 101 VAL A CA 1
ATOM 732 C C . VAL A 1 101 ? -10.374 -1.739 18.391 1.00 86.75 101 VAL A C 1
ATOM 734 O O . VAL A 1 101 ? -10.365 -2.729 19.118 1.00 86.75 101 VAL A O 1
ATOM 737 N N . CYS A 1 102 ? -11.465 -1.000 18.214 1.00 89.94 102 CYS A N 1
ATOM 738 C CA . CYS A 1 102 ? -12.763 -1.381 18.761 1.00 89.94 102 CYS A CA 1
ATOM 739 C C . CYS A 1 102 ? -13.462 -2.416 17.876 1.00 89.94 102 CYS A C 1
ATOM 741 O O . CYS A 1 102 ? -13.777 -2.140 16.723 1.00 89.94 102 CYS A O 1
ATOM 743 N N . CYS A 1 103 ? -13.746 -3.585 18.440 1.00 89.25 103 CYS A N 1
ATOM 744 C CA . CYS A 1 103 ? -14.344 -4.740 17.776 1.00 89.25 103 CYS A CA 1
ATOM 745 C C . CYS A 1 103 ? -15.701 -5.092 18.380 1.00 89.25 103 CYS A C 1
ATOM 747 O O . CYS A 1 103 ? -15.812 -5.030 19.600 1.00 89.25 103 CYS A O 1
ATOM 749 N N . PRO A 1 104 ? -16.723 -5.475 17.595 1.00 89.19 104 PRO A N 1
ATOM 750 C CA . PRO A 1 104 ? -18.017 -5.882 18.140 1.00 89.19 104 PRO A CA 1
ATOM 751 C C . PRO A 1 104 ? -17.887 -6.982 19.207 1.00 89.19 104 PRO A C 1
ATOM 753 O O . PRO A 1 104 ? -17.084 -7.902 19.065 1.00 89.19 104 PRO A O 1
ATOM 756 N N . ILE A 1 105 ? -18.682 -6.895 20.279 1.00 84.94 105 ILE A N 1
ATOM 757 C CA . ILE A 1 105 ? -18.677 -7.866 21.394 1.00 84.94 105 ILE A CA 1
ATOM 758 C C . ILE A 1 105 ? -19.204 -9.252 20.966 1.00 84.94 105 ILE A C 1
ATOM 760 O O . ILE A 1 105 ? -18.985 -10.222 21.684 1.00 84.94 105 ILE A O 1
ATOM 764 N N . SER A 1 106 ? -19.821 -9.383 19.783 1.00 70.06 106 SER A N 1
ATOM 765 C CA . SER A 1 106 ? -20.225 -10.657 19.163 1.00 70.06 106 SER A CA 1
ATOM 766 C C . SER A 1 106 ? -19.026 -11.489 18.674 1.00 70.06 106 SER A C 1
ATOM 768 O O . SER A 1 106 ? -18.955 -11.886 17.512 1.00 70.06 106 SER A O 1
ATOM 770 N N . ASP A 1 107 ? -18.065 -11.712 19.559 1.00 53.44 107 ASP A N 1
ATOM 771 C CA . ASP A 1 107 ? -16.907 -12.568 19.364 1.00 53.44 107 ASP A CA 1
ATOM 772 C C . ASP A 1 107 ? -17.127 -13.821 20.226 1.00 53.44 107 ASP A C 1
ATOM 774 O O . ASP A 1 107 ? -16.970 -13.731 21.448 1.00 53.44 107 ASP A O 1
ATOM 778 N N . PRO A 1 108 ? -17.594 -14.945 19.648 1.00 50.75 108 PRO A N 1
ATOM 779 C CA . PRO A 1 108 ? -17.566 -16.229 20.337 1.00 50.75 108 PRO A CA 1
ATOM 780 C C . PRO A 1 108 ? -16.135 -16.735 20.537 1.00 50.75 108 PRO A C 1
ATOM 782 O O . PRO A 1 108 ? -15.265 -16.418 19.696 1.00 50.75 108 PRO A O 1
#

Secondary structure (DSSP, 8-state):
---GGGTSPP---SS---EEEEEEETTTTEEEEEEE-SS---S--BSSHHHHHHHHS-S-SS-PPGGGPPPPB-TTSPBPBTTTSPPPTTEEEEEETTEEEEEES---

Organism: Parascaris univalens (NCBI:txid6257)

Sequence (108 aa):
PASSECSAAAEEGPCGSSITRWYYDENVQLCKPFQYSGCGGNGNNYGSKFACERRCAPVFGAGKCLKGVEPLKTIHGAPVNCAKTACPSGYKCSVVQQISVCCPISDP

Foldseek 3Di:
DQPCLQDPDWDQDDAQDFAWWWFHDPVVLAIDIDTHRPDDTDNRTHNDRVVNCVVHRDPPDPQADPPRADFDADPVRHFDFCVVPPADPQWDWDADPNGTGTGGPPDD

pLDDT: mean 83.67, std 14.12, range [42.56, 98.25]

Radius of gyration: 18.15 Å; chains: 1; bounding box: 37×31×49 Å

InterPro domains:
  IPR002223 Pancreatic trypsin inhibitor Kunitz domain [PF00014] (6-56)
  IPR002223 Pancreatic trypsin inhibitor Kunitz domain [PR00759] (3-17)
  IPR002223 Pancreatic trypsin inhibitor Kunitz domain [PR00759] (31-41)
  IPR002223 Pancreatic trypsin inhibitor Kunitz domain [PR00759] (41-56)
  IPR002223 Pancreatic trypsin inhibitor Kunitz domain [PS50279] (6-56)
  IPR002223 Pancreatic trypsin inhibitor Kunitz domain [SM00131] (4-57)
  IPR006150 Cysteine-rich repeat [SM00289] (63-104)
  IPR020901 Proteinase inhibitor I2, Kunitz, conserved site [PS00280] (34-52)
  IPR028150 Lustrin, cysteine-rich repeated [PF14625] (64-104)
  IPR036880 Pancreatic trypsin inhibitor Kunitz domain superfamily [G3DSA:4.10.410.10] (2-59)
  IPR036880 Pancreatic trypsin inhibitor Kunitz domain superfamily [SSF57362] (4-58)
  IPR053014 Cuticle-associated divergent protein [PTHR46339] (4-105)